Protein AF-A0A0R2CNP8-F1 (afdb_monomer)

Mean predicted aligned error: 6.1 Å

pLDDT: mean 80.14, std 12.37, range [38.09, 91.5]

Secondary structure (DSSP, 8-state):
--B-HHHHHHHHTS-HHHHHHHHHTT-SS----SSTT--B-HHHHHHHHHHHHHHHTT--HHHHHHHHHHHTT-

Organism: NCBI:txid1423802

Solvent-accessible surface area (backbone atoms only — not comparable to full-atom values): 4334 Å² total; per-residue (Å²): 108,78,31,44,57,67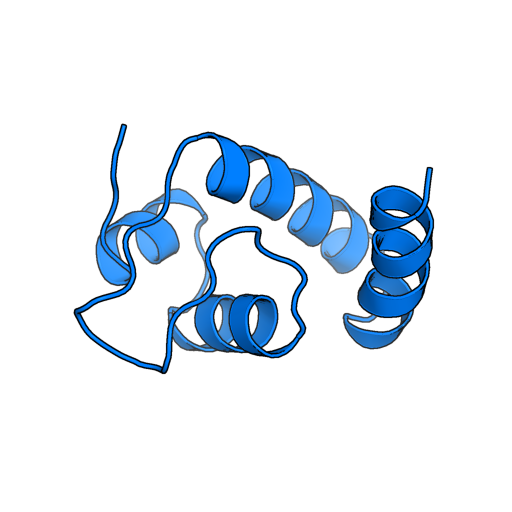,56,44,16,62,73,69,73,49,54,56,69,57,51,51,51,35,32,76,62,62,65,31,82,50,87,60,74,92,63,97,80,34,64,41,36,62,64,35,54,52,41,47,53,53,50,49,55,41,45,73,72,70,48,48,74,68,58,49,40,56,55,51,54,56,60,77,73,106

Structure (mmCIF, N/CA/C/O backbone):
data_AF-A0A0R2CNP8-F1
#
_entry.id   AF-A0A0R2CNP8-F1
#
loop_
_atom_site.group_PDB
_atom_site.id
_atom_site.type_symbol
_atom_site.label_atom_id
_atom_site.label_alt_id
_atom_site.label_comp_id
_atom_site.label_asym_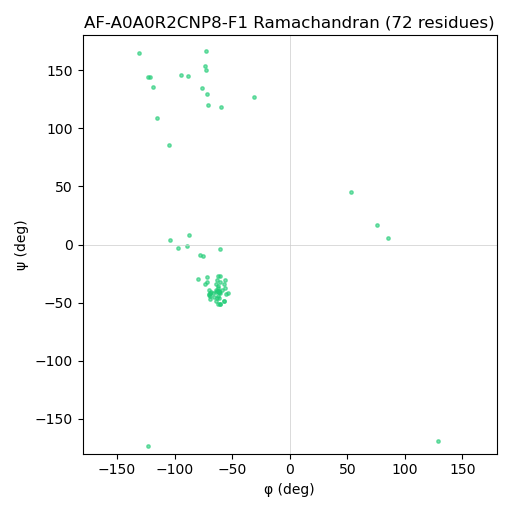id
_atom_site.label_entity_id
_atom_site.label_seq_id
_atom_site.pdbx_PDB_ins_code
_atom_site.Cartn_x
_atom_site.Cartn_y
_atom_site.Cartn_z
_atom_site.occupancy
_atom_site.B_iso_or_equiv
_atom_site.auth_seq_id
_atom_site.auth_comp_id
_atom_site.auth_asym_id
_atom_site.auth_atom_id
_atom_site.pdbx_PDB_model_num
ATOM 1 N N . MET A 1 1 ? -3.079 8.517 12.858 1.00 71.31 1 MET A N 1
ATOM 2 C CA . MET A 1 1 ? -4.545 8.279 12.775 1.00 71.31 1 MET A CA 1
ATOM 3 C C . MET A 1 1 ? -4.792 6.820 12.409 1.00 71.31 1 MET A C 1
ATOM 5 O O . MET A 1 1 ? -3.834 6.157 1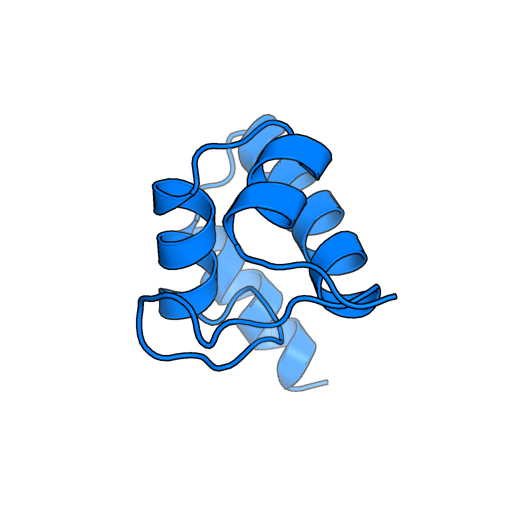2.042 1.00 71.31 1 MET A O 1
ATOM 9 N N . LYS A 1 2 ? -6.022 6.308 12.551 1.00 84.31 2 LYS A N 1
ATOM 10 C CA . LYS A 1 2 ? -6.406 4.983 12.042 1.00 84.31 2 LYS A CA 1
ATOM 11 C C . LYS A 1 2 ? -7.526 5.141 11.018 1.00 84.31 2 LYS A C 1
ATOM 13 O O . LYS A 1 2 ? -8.451 5.903 11.283 1.00 84.31 2 LYS A O 1
ATOM 18 N N . TRP A 1 3 ? -7.422 4.443 9.895 1.00 88.12 3 TRP A N 1
ATOM 19 C CA . TRP A 1 3 ? -8.405 4.430 8.814 1.00 88.12 3 TRP A CA 1
ATOM 20 C C . TRP A 1 3 ? -8.873 3.008 8.541 1.00 88.12 3 TRP A C 1
ATOM 22 O O . TRP A 1 3 ? -8.090 2.060 8.591 1.00 88.12 3 TRP A O 1
ATOM 32 N N . THR A 1 4 ? -10.148 2.870 8.213 1.00 89.94 4 THR A N 1
ATOM 33 C CA . THR A 1 4 ? -10.693 1.648 7.616 1.00 89.94 4 THR A CA 1
ATOM 34 C C . THR A 1 4 ? -10.235 1.505 6.162 1.00 89.94 4 THR A C 1
ATOM 36 O O . THR A 1 4 ? -9.744 2.458 5.554 1.00 89.94 4 THR A O 1
ATOM 39 N N . LEU A 1 5 ? -10.422 0.322 5.571 1.00 88.69 5 LEU A N 1
ATOM 40 C CA . LEU A 1 5 ? -10.120 0.074 4.155 1.00 88.69 5 LEU A CA 1
ATOM 41 C C . LEU A 1 5 ? -10.804 1.077 3.211 1.00 88.69 5 LEU A C 1
ATOM 43 O O . LEU A 1 5 ? -10.170 1.563 2.278 1.00 88.69 5 LEU A O 1
ATOM 47 N N . GLU A 1 6 ? -12.070 1.414 3.460 1.00 89.69 6 GLU A N 1
ATOM 48 C CA . GLU A 1 6 ? -12.836 2.347 2.622 1.00 89.69 6 GLU A CA 1
ATOM 49 C C . GLU A 1 6 ? -12.341 3.792 2.758 1.00 89.69 6 GLU A C 1
ATOM 51 O O . GLU A 1 6 ? -12.164 4.499 1.759 1.00 89.69 6 GLU A O 1
ATOM 56 N N . GLU A 1 7 ? -12.061 4.229 3.987 1.00 90.19 7 GLU A N 1
ATOM 57 C CA . GLU A 1 7 ? -11.500 5.556 4.249 1.00 90.19 7 GLU A CA 1
ATOM 58 C C . GLU A 1 7 ? -10.102 5.691 3.644 1.00 90.19 7 GLU A C 1
ATOM 60 O O . GLU A 1 7 ? -9.778 6.717 3.046 1.00 90.19 7 GLU A O 1
ATOM 65 N N . PHE A 1 8 ? -9.285 4.644 3.758 1.00 90.50 8 PHE A N 1
ATOM 66 C CA . PHE A 1 8 ? -7.930 4.626 3.227 1.00 90.50 8 PHE A CA 1
ATOM 67 C C . PHE A 1 8 ? -7.921 4.597 1.690 1.00 90.50 8 PHE A C 1
ATOM 69 O O . PHE A 1 8 ? -7.194 5.371 1.068 1.00 90.50 8 PHE A O 1
ATOM 76 N N . ALA A 1 9 ? -8.805 3.811 1.068 1.00 90.31 9 ALA A N 1
ATOM 77 C CA . ALA A 1 9 ? -9.034 3.809 -0.381 1.00 90.31 9 ALA A CA 1
ATOM 78 C C . ALA A 1 9 ? -9.418 5.193 -0.906 1.00 90.31 9 ALA A C 1
ATOM 80 O O . ALA A 1 9 ? -8.801 5.705 -1.844 1.00 90.31 9 ALA A O 1
ATOM 81 N N . THR A 1 10 ? -10.374 5.837 -0.238 1.00 91.50 10 THR A N 1
ATOM 82 C CA . THR A 1 10 ? -10.819 7.192 -0.578 1.00 91.50 10 THR A CA 1
ATOM 83 C C . THR A 1 10 ? -9.682 8.200 -0.428 1.00 91.50 10 THR A C 1
ATOM 85 O O . THR A 1 10 ? -9.456 9.023 -1.313 1.00 91.50 10 THR A O 1
ATOM 88 N N . LYS A 1 11 ? -8.921 8.118 0.669 1.00 89.94 11 LYS A N 1
ATOM 89 C CA . LYS A 1 11 ? -7.790 9.010 0.948 1.00 89.94 11 LYS A CA 1
ATOM 90 C C . LYS A 1 11 ? -6.688 8.900 -0.105 1.00 89.94 11 LYS A C 1
ATOM 92 O O . LYS A 1 11 ? -6.118 9.916 -0.495 1.00 89.94 11 LYS A O 1
ATOM 97 N N . CYS A 1 12 ? -6.384 7.685 -0.544 1.00 87.62 12 CYS A N 1
ATOM 98 C CA . CYS A 1 12 ? -5.327 7.419 -1.514 1.00 87.62 12 CYS A CA 1
ATOM 99 C C . CYS A 1 12 ? -5.821 7.472 -2.967 1.00 87.62 12 CYS A C 1
ATOM 101 O O . CYS A 1 12 ? -5.008 7.323 -3.875 1.00 87.62 12 CYS A O 1
ATOM 103 N N . ASN A 1 13 ? -7.117 7.711 -3.198 1.00 89.56 13 ASN A N 1
ATOM 104 C CA . ASN A 1 13 ? -7.743 7.736 -4.520 1.00 89.56 13 ASN A CA 1
ATOM 105 C C . ASN A 1 13 ? -7.475 6.452 -5.333 1.00 89.56 13 ASN A C 1
ATOM 107 O O . ASN A 1 13 ? -7.123 6.503 -6.511 1.00 89.56 13 ASN A O 1
ATOM 111 N N . VAL A 1 14 ? -7.612 5.296 -4.682 1.00 88.38 14 VAL A N 1
ATOM 112 C CA . VAL A 1 14 ? -7.468 3.960 -5.287 1.00 88.38 14 VAL A CA 1
ATOM 113 C C . VAL A 1 14 ? -8.654 3.084 -4.915 1.00 88.38 14 VAL A C 1
ATOM 115 O O . VAL A 1 14 ? -9.395 3.385 -3.980 1.00 88.38 14 VAL A O 1
ATOM 118 N N . SER A 1 15 ? -8.832 1.974 -5.623 1.00 90.25 15 SER A N 1
ATOM 119 C CA . SER A 1 15 ? -9.850 0.995 -5.246 1.00 90.25 15 SER A CA 1
ATOM 120 C C . SER A 1 15 ? -9.449 0.212 -3.989 1.00 90.25 15 SER A C 1
ATOM 122 O O . SER A 1 15 ? -8.271 -0.053 -3.741 1.00 90.25 15 SER A O 1
ATOM 124 N N . THR A 1 16 ? -10.440 -0.224 -3.208 1.00 89.50 16 THR A N 1
ATOM 125 C CA . THR A 1 16 ? -10.220 -1.121 -2.058 1.00 89.50 16 THR A CA 1
ATOM 126 C C . THR A 1 16 ? -9.506 -2.412 -2.478 1.00 89.50 16 THR A C 1
ATOM 128 O O . THR A 1 16 ? -8.593 -2.857 -1.789 1.00 89.50 16 THR A O 1
ATOM 131 N N . ALA A 1 17 ? -9.828 -2.943 -3.662 1.00 88.31 17 ALA A N 1
ATOM 132 C CA . ALA A 1 17 ? -9.184 -4.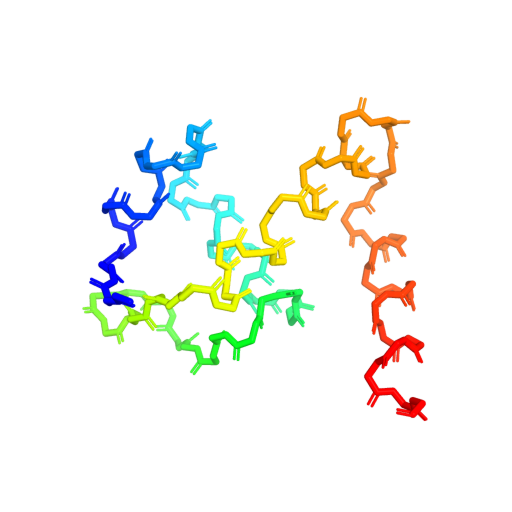123 -4.241 1.00 88.31 17 ALA A CA 1
ATOM 133 C C . ALA A 1 17 ? -7.677 -3.930 -4.512 1.00 88.31 17 ALA A C 1
ATOM 135 O O . ALA A 1 17 ? -6.888 -4.862 -4.349 1.00 88.31 17 ALA A O 1
ATOM 136 N N . GLU A 1 18 ? -7.244 -2.732 -4.918 1.00 87.62 18 GLU A N 1
ATOM 137 C CA . GLU A 1 18 ? -5.815 -2.433 -5.081 1.00 87.62 18 GLU A CA 1
ATOM 138 C C . GLU A 1 18 ? -5.087 -2.406 -3.741 1.00 87.62 18 GLU A C 1
ATOM 140 O O . GLU A 1 18 ? -3.991 -2.955 -3.631 1.00 87.62 18 GLU A O 1
ATOM 145 N N . ILE A 1 19 ? -5.707 -1.8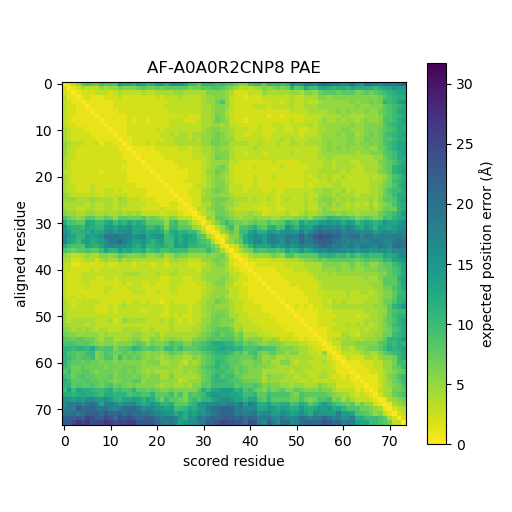32 -2.709 1.00 88.62 19 ILE A N 1
ATOM 146 C CA . ILE A 1 19 ? -5.135 -1.821 -1.359 1.00 88.62 19 ILE A CA 1
ATOM 147 C C . ILE A 1 19 ? -4.999 -3.244 -0.826 1.00 88.62 19 ILE A C 1
ATOM 149 O O . ILE A 1 19 ? -3.923 -3.615 -0.359 1.00 88.62 19 ILE A O 1
ATOM 153 N N . GLU A 1 20 ? -6.033 -4.073 -0.965 1.00 88.06 20 GLU A N 1
ATOM 154 C CA . GLU A 1 20 ? -5.968 -5.485 -0.580 1.00 88.06 20 GLU A CA 1
ATOM 155 C C . GLU A 1 20 ? -4.862 -6.234 -1.330 1.00 88.06 20 GLU A C 1
ATOM 157 O O . GLU A 1 20 ? -4.137 -7.032 -0.734 1.00 88.06 20 GLU A O 1
ATOM 162 N N . LYS A 1 21 ? -4.661 -5.937 -2.620 1.00 86.38 21 LYS A N 1
ATOM 163 C CA . LYS A 1 21 ? -3.551 -6.493 -3.403 1.00 86.38 21 LYS A CA 1
ATOM 164 C C . LYS A 1 21 ? -2.191 -6.070 -2.843 1.00 86.38 21 LYS A C 1
ATOM 166 O O . LYS A 1 21 ? -1.279 -6.896 -2.806 1.00 86.38 21 LYS A O 1
ATOM 171 N N . TYR A 1 22 ? -2.032 -4.822 -2.403 1.00 86.50 22 TYR A N 1
ATOM 172 C CA . TYR A 1 22 ? -0.785 -4.331 -1.803 1.00 86.50 22 TYR A CA 1
ATOM 173 C C . TYR A 1 22 ? -0.521 -4.929 -0.418 1.00 86.50 22 TYR A C 1
ATOM 175 O O . TYR A 1 22 ? 0.617 -5.316 -0.135 1.00 86.50 22 TYR A O 1
ATOM 183 N N . VAL A 1 23 ? -1.561 -5.090 0.403 1.00 86.44 23 VAL A N 1
ATOM 184 C CA . VAL A 1 23 ? -1.498 -5.815 1.682 1.00 86.44 23 VAL A CA 1
ATOM 185 C C . VAL A 1 23 ? -1.099 -7.274 1.448 1.00 86.44 23 VAL A C 1
ATOM 187 O O . VAL A 1 23 ? -0.113 -7.742 2.013 1.00 86.44 23 VAL A O 1
ATOM 190 N N . ALA A 1 24 ? -1.781 -7.980 0.540 1.00 83.69 24 ALA A N 1
ATOM 191 C CA . ALA A 1 24 ? -1.482 -9.375 0.205 1.00 83.69 24 ALA A CA 1
ATOM 192 C C . ALA A 1 24 ? -0.079 -9.557 -0.403 1.00 83.69 24 ALA A C 1
ATOM 194 O O . ALA A 1 24 ? 0.566 -10.592 -0.226 1.00 83.69 24 ALA A O 1
ATOM 195 N N . ALA A 1 25 ? 0.423 -8.543 -1.112 1.00 81.44 25 ALA A N 1
ATOM 196 C CA . ALA A 1 25 ? 1.786 -8.521 -1.628 1.00 81.44 25 ALA A CA 1
ATOM 197 C C . ALA A 1 25 ? 2.847 -8.227 -0.547 1.00 81.44 25 ALA A C 1
ATOM 199 O O . ALA A 1 25 ? 4.035 -8.409 -0.825 1.00 81.44 25 ALA A O 1
ATOM 200 N N . GLY A 1 26 ? 2.444 -7.823 0.664 1.00 81.94 26 GLY A N 1
ATOM 201 C CA . GLY A 1 26 ? 3.329 -7.455 1.773 1.00 81.94 26 GLY A CA 1
ATOM 202 C C . GLY A 1 26 ? 3.976 -6.074 1.624 1.00 81.94 26 GLY A C 1
ATOM 203 O O . GLY A 1 26 ? 4.990 -5.797 2.277 1.00 81.94 26 GLY A O 1
ATOM 204 N N . LEU A 1 27 ? 3.424 -5.235 0.739 1.00 83.88 27 LEU A N 1
ATOM 205 C CA . LEU A 1 27 ? 3.928 -3.891 0.448 1.00 83.88 27 LEU A CA 1
ATOM 206 C C . LEU A 1 27 ? 3.506 -2.872 1.503 1.00 83.88 27 LEU A C 1
ATOM 208 O O . LEU A 1 27 ? 4.236 -1.915 1.744 1.00 83.88 27 LEU A O 1
ATOM 212 N N . LEU A 1 28 ? 2.356 -3.090 2.138 1.00 85.31 28 LEU A N 1
ATOM 213 C CA . LEU A 1 28 ? 1.908 -2.285 3.265 1.00 85.31 28 LEU A CA 1
ATOM 214 C C . LEU A 1 28 ? 2.318 -2.942 4.598 1.00 85.31 28 LEU A C 1
ATOM 216 O O . LEU A 1 28 ? 2.393 -4.172 4.675 1.00 85.31 28 LEU A O 1
ATOM 220 N N . PRO A 1 29 ? 2.648 -2.146 5.6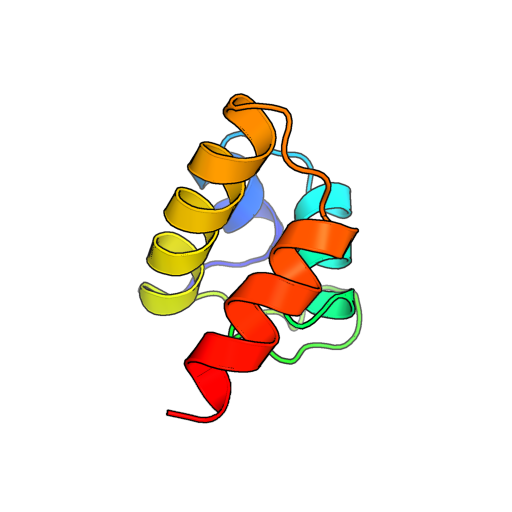33 1.00 78.81 29 PRO A N 1
ATOM 221 C CA . PRO A 1 29 ? 2.901 -2.631 6.992 1.00 78.81 29 PRO A CA 1
ATOM 222 C C . PRO A 1 29 ? 1.705 -3.337 7.633 1.00 78.81 29 PRO A C 1
ATOM 224 O O . PRO A 1 29 ? 1.903 -4.242 8.446 1.00 78.81 29 PRO A O 1
ATOM 227 N N . THR A 1 30 ? 0.483 -2.920 7.290 1.00 81.69 30 THR A N 1
ATOM 228 C CA . THR A 1 30 ? -0.739 -3.568 7.758 1.00 81.69 30 THR A CA 1
ATOM 229 C C . THR A 1 30 ? -0.765 -5.025 7.307 1.00 81.69 30 THR A C 1
ATOM 231 O O . THR A 1 30 ? -0.804 -5.331 6.118 1.00 81.69 30 THR A O 1
ATOM 234 N N . ASN A 1 31 ? -0.793 -5.931 8.284 1.00 65.81 31 ASN A N 1
ATOM 235 C CA . ASN A 1 31 ? -0.887 -7.371 8.077 1.00 65.81 31 ASN A CA 1
ATOM 236 C C . ASN A 1 31 ? -2.315 -7.808 8.430 1.00 65.81 31 ASN A C 1
ATOM 238 O O . ASN A 1 31 ? -2.587 -8.176 9.571 1.00 65.81 31 ASN A O 1
ATOM 242 N N . GLY A 1 32 ? -3.239 -7.707 7.476 1.00 59.41 32 GLY A N 1
ATOM 243 C CA . GLY A 1 32 ? -4.633 -8.117 7.656 1.00 59.41 32 GLY A CA 1
ATOM 244 C C . GLY A 1 32 ? -5.046 -9.188 6.652 1.00 59.41 32 GLY A C 1
ATOM 245 O O . GLY A 1 32 ? -4.628 -9.166 5.496 1.00 59.41 32 GLY A O 1
ATOM 246 N N . THR A 1 33 ? -5.890 -10.123 7.081 1.00 53.31 33 THR A N 1
ATOM 247 C CA . THR A 1 33 ? -6.704 -10.952 6.182 1.00 53.31 33 THR A CA 1
ATOM 248 C C . THR A 1 33 ? -7.874 -10.113 5.660 1.00 53.31 33 THR A C 1
ATOM 250 O O . THR A 1 33 ? -8.475 -9.379 6.437 1.00 53.31 33 THR A O 1
ATOM 253 N N . SER A 1 34 ? -8.142 -10.178 4.347 1.00 52.28 34 SER A N 1
ATOM 254 C CA . SER A 1 34 ? -9.189 -9.433 3.608 1.00 52.28 34 SER A CA 1
ATOM 255 C C . SER A 1 34 ? -10.449 -9.129 4.441 1.00 52.28 34 SER A C 1
ATOM 257 O O . SER A 1 34 ? -11.034 -10.047 5.018 1.00 52.28 34 SER A O 1
ATOM 259 N N . GLY A 1 35 ? -10.859 -7.851 4.503 1.00 56.66 35 GLY A N 1
ATOM 260 C CA . GLY A 1 35 ? -12.110 -7.414 5.142 1.00 56.66 35 GLY A CA 1
ATOM 261 C C . GLY A 1 35 ? -12.024 -6.265 6.165 1.00 56.66 35 GLY A C 1
ATOM 262 O O . GLY A 1 35 ? -11.010 -5.582 6.315 1.00 56.66 35 GLY A O 1
ATOM 263 N N . THR A 1 36 ? -13.145 -6.072 6.876 1.00 57.53 36 THR A N 1
ATOM 264 C CA . THR A 1 36 ? -13.494 -4.989 7.829 1.00 57.53 36 THR A CA 1
ATOM 265 C C . THR A 1 36 ? -12.593 -4.843 9.062 1.00 57.53 36 THR A C 1
ATOM 267 O O . THR A 1 36 ? -12.792 -3.919 9.845 1.00 57.53 36 THR A O 1
ATOM 270 N N . GLU A 1 37 ? -11.611 -5.725 9.253 1.00 68.31 37 GLU A N 1
ATOM 271 C CA . GLU A 1 37 ? -10.666 -5.663 10.380 1.00 68.31 37 GLU A CA 1
ATOM 272 C C . GLU A 1 37 ? -9.334 -4.983 10.023 1.00 68.31 37 GLU A C 1
ATOM 274 O O . GLU A 1 37 ? -8.489 -4.783 10.898 1.00 68.31 37 GLU A O 1
ATOM 279 N N . MET A 1 38 ? -9.129 -4.586 8.760 1.00 79.06 38 MET A N 1
ATOM 280 C CA . MET A 1 38 ? -7.946 -3.812 8.383 1.00 79.06 38 MET A CA 1
ATOM 281 C C . MET A 1 38 ? -8.027 -2.388 8.938 1.00 79.0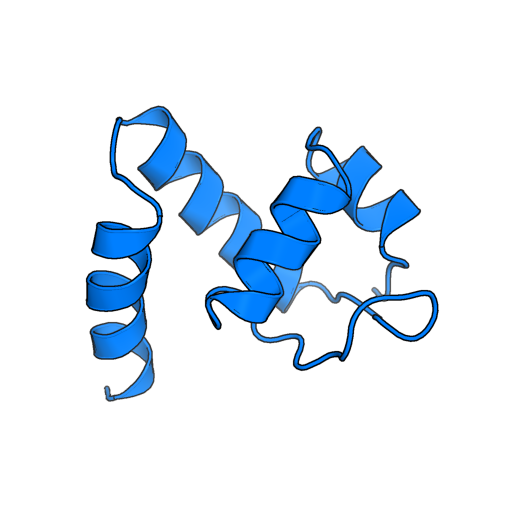6 38 MET A C 1
ATOM 283 O O . MET A 1 38 ? -8.926 -1.616 8.601 1.00 79.06 38 MET A O 1
ATOM 287 N N . SER A 1 39 ? -7.045 -2.042 9.767 1.00 84.19 39 SER A N 1
ATOM 288 C CA . SER A 1 39 ? -6.836 -0.698 10.294 1.00 84.19 39 SER A CA 1
ATOM 289 C C . SER A 1 39 ? -5.513 -0.171 9.763 1.00 84.19 39 SER A C 1
ATOM 291 O O . SER A 1 39 ? -4.463 -0.599 10.230 1.00 84.19 39 SER A O 1
ATOM 293 N N . PHE A 1 40 ? -5.580 0.797 8.860 1.00 87.62 40 PHE A N 1
ATOM 294 C CA . PHE A 1 40 ? -4.424 1.460 8.270 1.00 87.62 40 PHE A CA 1
ATOM 295 C C . PHE A 1 40 ? -4.003 2.656 9.114 1.00 87.62 40 PHE A C 1
ATOM 297 O O . PHE A 1 40 ? -4.855 3.354 9.665 1.00 87.62 40 PHE A O 1
ATOM 304 N N . ASP A 1 41 ? -2.706 2.920 9.202 1.00 89.81 41 ASP A N 1
ATOM 305 C CA . ASP A 1 41 ? -2.168 4.069 9.923 1.00 89.81 41 ASP A CA 1
ATOM 306 C C . ASP A 1 41 ? -1.298 4.983 9.046 1.00 89.81 41 ASP A C 1
ATOM 308 O O . ASP A 1 41 ? -1.226 4.857 7.820 1.00 89.81 41 ASP A O 1
ATOM 312 N N . ASP A 1 42 ? -0.669 5.978 9.674 1.00 89.44 42 ASP A N 1
ATOM 313 C CA . ASP A 1 42 ? 0.171 6.953 8.976 1.00 89.44 42 ASP A CA 1
ATOM 314 C C . ASP A 1 42 ? 1.369 6.292 8.261 1.00 89.44 42 ASP A C 1
ATOM 316 O O . ASP A 1 42 ? 1.828 6.801 7.236 1.00 89.44 42 ASP A O 1
ATOM 320 N N . SER A 1 43 ? 1.842 5.140 8.749 1.00 87.38 43 SER A N 1
ATOM 321 C CA . SER A 1 43 ? 2.899 4.347 8.114 1.00 87.38 43 SER A CA 1
ATOM 322 C C . SER A 1 43 ? 2.397 3.719 6.821 1.00 87.38 43 SER A C 1
ATOM 324 O O . SER A 1 43 ? 3.088 3.783 5.805 1.00 87.38 43 SER A O 1
ATOM 326 N N . ASP A 1 44 ? 1.188 3.152 6.822 1.00 88.81 44 ASP A N 1
ATOM 327 C CA . ASP A 1 44 ? 0.568 2.637 5.598 1.00 88.81 44 ASP A CA 1
ATOM 328 C C . ASP A 1 44 ? 0.371 3.752 4.573 1.00 88.81 44 ASP A C 1
ATOM 330 O O . ASP A 1 44 ? 0.674 3.569 3.397 1.00 88.81 44 ASP A O 1
ATOM 334 N N . ASN A 1 45 ? -0.060 4.937 5.015 1.00 89.44 45 ASN A N 1
ATOM 335 C CA . ASN A 1 45 ? -0.211 6.098 4.139 1.00 89.44 45 ASN A CA 1
ATOM 336 C C . ASN A 1 45 ? 1.122 6.536 3.512 1.00 89.44 45 ASN A C 1
ATOM 338 O O . ASN A 1 45 ? 1.170 6.853 2.323 1.00 89.44 45 ASN A O 1
ATOM 342 N N . TYR A 1 46 ? 2.209 6.529 4.286 1.00 88.75 46 TYR A N 1
ATOM 343 C CA . TYR A 1 46 ? 3.546 6.802 3.762 1.00 88.75 46 TYR A CA 1
ATOM 344 C C . TYR A 1 46 ? 3.944 5.784 2.683 1.00 88.75 46 TYR A C 1
ATOM 346 O O . TYR A 1 46 ? 4.315 6.168 1.572 1.00 88.75 46 TYR A O 1
ATOM 354 N N . TRP A 1 47 ? 3.810 4.489 2.979 1.00 88.06 47 TRP A N 1
ATOM 355 C CA . TRP A 1 47 ? 4.139 3.420 2.034 1.00 88.06 47 TRP A CA 1
ATOM 356 C C . TRP A 1 47 ? 3.253 3.439 0.793 1.00 88.06 47 TRP A C 1
ATOM 358 O O . TRP A 1 47 ? 3.739 3.174 -0.304 1.00 88.06 47 TRP A O 1
ATOM 368 N N . MET A 1 48 ? 1.986 3.821 0.927 1.00 90.06 48 MET A N 1
ATOM 369 C CA . MET A 1 48 ? 1.086 3.971 -0.208 1.00 90.06 48 MET A CA 1
ATOM 370 C C . MET A 1 48 ? 1.556 5.065 -1.171 1.00 90.06 48 MET A C 1
ATOM 372 O O . MET A 1 48 ? 1.545 4.854 -2.382 1.00 90.06 48 MET A O 1
ATOM 376 N N . GLY A 1 49 ? 2.059 6.190 -0.654 1.00 88.62 49 GLY A N 1
ATOM 377 C CA . GLY A 1 49 ? 2.680 7.225 -1.484 1.00 88.62 49 GLY A CA 1
ATOM 378 C C . GLY A 1 49 ? 3.917 6.716 -2.233 1.00 88.62 49 GLY A C 1
ATOM 379 O O . GLY A 1 49 ? 4.094 7.010 -3.416 1.00 88.62 49 GLY A O 1
ATOM 380 N N . VAL A 1 50 ? 4.740 5.891 -1.578 1.00 87.38 50 VAL A N 1
ATOM 381 C CA . VAL A 1 50 ? 5.892 5.232 -2.215 1.00 87.38 50 VAL A CA 1
ATOM 382 C C . VAL A 1 50 ? 5.422 4.305 -3.340 1.00 87.38 50 VAL A C 1
ATOM 384 O O . VAL A 1 50 ? 5.887 4.434 -4.471 1.00 87.38 50 VAL A O 1
ATOM 387 N N . ILE A 1 51 ? 4.460 3.420 -3.065 1.00 88.00 51 ILE A N 1
ATOM 388 C CA . ILE A 1 51 ? 3.902 2.479 -4.047 1.00 88.00 51 ILE A CA 1
ATOM 389 C C . ILE A 1 51 ? 3.336 3.231 -5.254 1.00 88.00 51 ILE A C 1
ATOM 391 O O . ILE A 1 51 ? 3.678 2.902 -6.387 1.00 88.00 51 ILE A O 1
ATOM 395 N N . GLN A 1 52 ? 2.523 4.265 -5.030 1.00 87.06 52 GLN A N 1
ATOM 396 C CA . GLN A 1 52 ? 1.928 5.064 -6.104 1.00 87.06 52 GLN A CA 1
ATOM 397 C C . GLN A 1 52 ? 2.976 5.785 -6.955 1.00 87.06 52 GLN A C 1
ATOM 399 O O . GLN A 1 52 ? 2.818 5.847 -8.172 1.00 87.06 52 GLN A O 1
ATOM 404 N N . CYS A 1 53 ? 4.060 6.279 -6.352 1.00 87.00 53 CYS A N 1
ATOM 405 C CA . CYS A 1 53 ? 5.166 6.890 -7.089 1.00 87.00 53 CYS A CA 1
ATOM 406 C C . CYS A 1 53 ? 5.819 5.889 -8.057 1.00 87.00 53 CYS A C 1
ATOM 408 O O . CYS A 1 53 ? 6.026 6.190 -9.231 1.00 87.00 53 CYS A O 1
ATOM 410 N N . PHE A 1 54 ? 6.089 4.666 -7.596 1.00 85.31 54 PHE A N 1
ATOM 411 C CA . PHE A 1 54 ? 6.677 3.619 -8.435 1.00 85.31 54 PHE A CA 1
ATOM 412 C C . PHE A 1 54 ? 5.705 3.111 -9.508 1.00 85.31 54 PHE A C 1
ATOM 414 O O . PHE A 1 54 ? 6.074 3.038 -10.681 1.00 85.31 54 PHE A O 1
ATOM 421 N N . VAL A 1 55 ? 4.452 2.820 -9.143 1.00 84.88 55 VAL A N 1
ATOM 422 C CA . VAL A 1 55 ? 3.424 2.377 -10.102 1.00 84.88 55 VAL A CA 1
ATOM 423 C C . VAL A 1 55 ? 3.164 3.450 -11.164 1.00 84.88 55 VAL A C 1
ATOM 425 O O . VAL A 1 55 ? 3.078 3.128 -12.348 1.00 84.88 55 VAL A O 1
ATOM 428 N N . GLY A 1 56 ? 3.118 4.728 -10.775 1.00 82.06 56 GLY A N 1
ATOM 429 C CA . GLY A 1 56 ? 2.972 5.855 -11.699 1.00 82.06 56 GLY A CA 1
ATOM 430 C C . GLY A 1 56 ? 4.130 5.993 -12.694 1.00 82.06 56 GLY A C 1
ATOM 431 O O . GLY A 1 56 ? 3.920 6.444 -13.816 1.00 82.06 56 GLY A O 1
ATOM 432 N N . ASN A 1 57 ? 5.327 5.531 -12.325 1.00 81.62 57 ASN A N 1
ATOM 433 C CA . ASN A 1 57 ? 6.508 5.502 -13.192 1.00 81.62 57 ASN A CA 1
ATOM 434 C C . ASN A 1 57 ? 6.607 4.224 -14.050 1.00 81.62 57 ASN A C 1
ATOM 436 O O . ASN A 1 57 ? 7.622 3.999 -14.709 1.00 81.62 57 ASN A O 1
ATOM 440 N N . GLY A 1 58 ? 5.569 3.381 -14.054 1.00 81.06 58 GLY A N 1
ATOM 441 C CA . GLY A 1 58 ? 5.511 2.147 -14.841 1.00 81.06 58 GLY A CA 1
ATOM 442 C C . GLY A 1 58 ? 6.150 0.931 -14.169 1.00 81.06 58 GLY A C 1
ATOM 443 O O . GLY A 1 58 ? 6.226 -0.127 -14.790 1.00 81.06 58 GLY A O 1
ATOM 444 N N . THR A 1 59 ? 6.588 1.044 -12.911 1.00 83.19 59 THR A N 1
ATOM 445 C CA . THR A 1 59 ? 7.103 -0.096 -12.144 1.00 83.19 59 THR A CA 1
ATOM 446 C C . THR A 1 59 ? 5.963 -1.033 -11.765 1.00 83.19 59 THR A C 1
ATOM 448 O O . THR A 1 59 ? 4.942 -0.623 -11.208 1.00 83.19 59 THR A O 1
ATOM 451 N N . SER A 1 60 ? 6.135 -2.323 -12.035 1.00 82.19 60 SER A N 1
ATOM 452 C CA . SER A 1 60 ? 5.140 -3.323 -11.669 1.00 82.19 60 SER A CA 1
ATOM 453 C C . SER A 1 60 ? 5.134 -3.594 -10.160 1.00 82.19 60 SER A C 1
ATOM 455 O O . SER A 1 60 ? 6.149 -3.501 -9.470 1.00 82.19 60 SER A O 1
ATOM 457 N N . VAL A 1 61 ? 3.985 -4.026 -9.634 1.00 79.12 6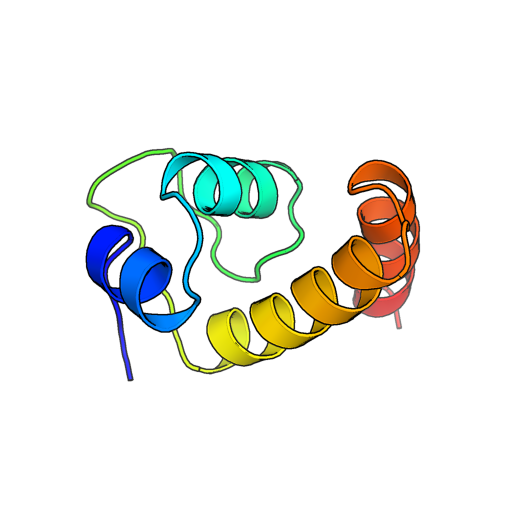1 VAL A N 1
ATOM 458 C CA . VAL A 1 61 ? 3.829 -4.434 -8.221 1.00 79.12 61 VAL A CA 1
ATOM 459 C C . VAL A 1 61 ? 4.816 -5.552 -7.835 1.00 79.12 61 VAL A C 1
ATOM 461 O O . VAL A 1 61 ? 5.255 -5.628 -6.690 1.00 79.12 61 VAL A O 1
ATOM 464 N N . ALA A 1 62 ? 5.193 -6.410 -8.790 1.00 78.31 62 ALA A N 1
ATOM 465 C CA . ALA A 1 62 ? 6.165 -7.481 -8.582 1.00 78.31 62 ALA A CA 1
ATOM 466 C C . ALA A 1 62 ? 7.595 -6.946 -8.387 1.00 78.31 62 ALA A C 1
ATOM 468 O O . ALA A 1 62 ? 8.296 -7.404 -7.485 1.00 78.31 62 ALA A O 1
ATOM 469 N N . GLU A 1 63 ? 8.007 -5.956 -9.181 1.00 80.69 63 GLU A N 1
ATOM 470 C CA . GLU A 1 63 ? 9.304 -5.278 -9.031 1.00 80.69 63 GLU A CA 1
ATOM 471 C C . GLU A 1 63 ? 9.362 -4.478 -7.728 1.00 80.69 63 GLU A C 1
ATOM 473 O O . GLU A 1 63 ? 10.336 -4.567 -6.983 1.00 80.69 63 GLU A O 1
ATOM 478 N N . LEU A 1 64 ? 8.274 -3.781 -7.393 1.00 82.44 64 LEU A N 1
ATOM 479 C CA . LEU A 1 64 ? 8.095 -3.102 -6.108 1.00 82.44 64 LEU A CA 1
ATOM 480 C C . LEU A 1 64 ? 8.264 -4.057 -4.924 1.00 82.44 64 LEU A C 1
ATOM 482 O O . LEU A 1 64 ? 8.919 -3.714 -3.945 1.00 82.44 64 LEU A O 1
ATOM 486 N N . LYS A 1 65 ? 7.712 -5.272 -5.014 1.00 78.56 65 LYS A N 1
ATOM 487 C CA . LYS A 1 65 ? 7.855 -6.294 -3.971 1.00 78.56 65 LYS A CA 1
ATOM 488 C C . LYS A 1 65 ? 9.302 -6.739 -3.792 1.00 78.56 65 LYS A C 1
ATOM 490 O O . LYS A 1 65 ? 9.730 -6.927 -2.656 1.00 78.56 65 LYS A O 1
ATOM 495 N N . GLN A 1 66 ? 10.057 -6.884 -4.881 1.00 77.88 66 GLN A N 1
ATOM 496 C CA . GLN A 1 66 ? 11.490 -7.175 -4.792 1.00 77.88 66 GLN A CA 1
ATOM 497 C C . GLN A 1 66 ? 12.251 -6.004 -4.157 1.00 77.88 66 GLN A C 1
ATOM 499 O O . GLN A 1 66 ? 13.025 -6.213 -3.227 1.00 77.88 66 GLN A O 1
ATOM 504 N N . LEU A 1 67 ? 11.965 -4.772 -4.582 1.00 74.06 67 LEU A N 1
ATOM 505 C CA . LEU A 1 67 ? 12.622 -3.564 -4.082 1.00 74.06 67 LEU A CA 1
ATOM 506 C C . LEU A 1 67 ? 12.350 -3.319 -2.586 1.00 74.06 67 LEU A C 1
ATOM 508 O O . LEU A 1 67 ? 13.275 -3.117 -1.804 1.00 74.06 67 LEU A O 1
ATOM 512 N N . ILE A 1 68 ? 11.085 -3.392 -2.165 1.00 70.12 68 ILE A N 1
ATOM 513 C CA . ILE A 1 68 ? 10.671 -3.193 -0.767 1.00 70.12 68 ILE A CA 1
ATOM 514 C C . ILE A 1 68 ? 11.099 -4.375 0.108 1.00 70.12 68 ILE A C 1
ATOM 516 O O . ILE A 1 68 ? 11.456 -4.184 1.272 1.00 70.12 68 ILE A O 1
ATOM 520 N N . GLY A 1 69 ? 11.137 -5.589 -0.452 1.00 64.94 69 GLY A N 1
ATOM 521 C CA . GLY A 1 69 ? 11.709 -6.759 0.213 1.00 64.94 69 GLY A CA 1
ATOM 522 C C . GLY A 1 69 ? 13.171 -6.549 0.616 1.00 64.94 69 GLY A C 1
ATOM 523 O O . GLY A 1 69 ? 13.571 -7.001 1.685 1.00 64.94 69 GLY A O 1
ATOM 524 N N . HIS A 1 70 ? 13.942 -5.800 -0.177 1.00 59.38 70 HIS A N 1
ATOM 525 C CA . HIS A 1 70 ? 15.312 -5.425 0.175 1.00 59.38 70 HIS A CA 1
ATOM 526 C C . HIS A 1 70 ? 15.357 -4.346 1.273 1.00 59.38 70 HIS A C 1
ATOM 528 O O . HIS A 1 70 ? 16.240 -4.392 2.124 1.00 59.38 70 HIS A O 1
ATOM 534 N N . CYS A 1 71 ? 14.395 -3.416 1.319 1.00 57.81 71 CYS A N 1
ATOM 535 C CA . CYS A 1 71 ? 14.327 -2.377 2.358 1.00 57.81 71 CYS A CA 1
ATOM 536 C C . CYS A 1 71 ? 13.912 -2.896 3.747 1.00 57.81 71 CYS A C 1
ATOM 538 O O . CYS A 1 71 ? 14.306 -2.300 4.741 1.00 57.81 71 CYS A O 1
ATOM 540 N N . LYS A 1 72 ? 13.136 -3.988 3.846 1.00 51.62 72 LYS A N 1
ATOM 541 C CA . LYS A 1 72 ? 12.774 -4.619 5.138 1.00 51.62 72 LYS A CA 1
ATOM 542 C C . LYS A 1 72 ? 13.900 -5.478 5.748 1.00 51.62 72 LYS A C 1
ATOM 544 O O . LYS A 1 72 ? 13.755 -5.933 6.878 1.00 51.62 72 LYS A O 1
ATOM 549 N N . LEU A 1 73 ? 14.984 -5.723 5.005 1.00 44.81 73 LEU A N 1
ATOM 550 C CA . LEU A 1 73 ? 16.152 -6.514 5.425 1.00 44.81 73 LEU A CA 1
ATOM 551 C C . LEU A 1 73 ? 17.384 -5.655 5.778 1.00 44.81 73 LEU A C 1
ATOM 553 O O . LEU A 1 73 ? 18.446 -6.220 6.043 1.00 44.81 73 LEU A O 1
ATOM 557 N N . GLY A 1 74 ? 17.254 -4.323 5.754 1.00 38.09 74 GLY A N 1
ATOM 558 C CA . GLY A 1 74 ? 18.307 -3.365 6.112 1.00 38.09 74 GLY A CA 1
ATOM 559 C C . GLY A 1 74 ? 18.174 -2.839 7.531 1.00 38.09 74 GLY A C 1
ATOM 560 O O . GLY A 1 74 ? 17.028 -2.540 7.932 1.00 38.09 74 GLY A O 1
#

Nearest PDB structures (foldseek):
  2zhh-assembly1_A-2  TM=8.292E-01  e=3.699E-03  Escherichia coli K-12
  5i44-assembly4_G-2  TM=8.458E-01  e=1.574E-02  Bacillus subtilis subsp. subtilis str. 168
  2zhg-assembly1_A-2  TM=8.440E-01  e=2.664E-02  Escherichia coli K-12
  5i44-assembly4_E  TM=8.357E-01  e=3.467E-02  Bacillus subtilis subsp. subtilis str. 168
  3ucs-assembly1_A  TM=7.164E-01  e=2.048E-02  Klebsiella pneumoniae 342

Sequence (74 aa):
MKWTLEEFATKCNVSTAEIEKYVAAGLLPTNGTSGTEMSFDDSDNYWMGVIQCFVGNGTSVAELKQLIGHCKLG

InterPro domains:
  IPR000551 MerR-type HTH domain [PF13411] (4-68)
  IPR009061 Putative DNA-binding domain superfamily [SSF46955] (3-71)

Radius of gyration: 11.6 Å; Cα contacts (8 Å, |Δi|>4): 72; c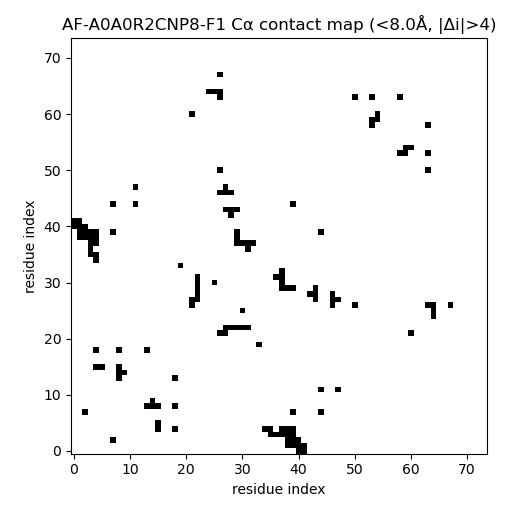hains: 1; bounding box: 32×20×28 Å

Foldseek 3Di:
DKDWLVRLCVVLVHDSVVVVVCLVLVQAPFNDDDDGPTIDDPRRVVSSVVVCVCVVVVHDSVNSSVVVVVVVVD